Protein AF-A0A2T7A1X7-F1 (afdb_monomer)

Foldseek 3Di:
DQPWDKDKDWPDPDDDPPDDDPDTDMDMDTDHPAPVVSVVVVVVVVVVVVVVCVVVVHDDDDDDDDQHAADDPDDPDDDPDRDNQSVVNVVVDDGDDDDDDLPDDDDPPDVVVVVSCPDPSVVVRVVD

Organism: Tuber borchii (NCBI:txid42251)

Mean predicted aligned error: 10.29 Å

pLDDT: mean 79.11, std 11.84, range [40.41, 93.25]

Nearest PDB structures (foldseek):
  7yh4-assembly1_A  TM=8.407E-01  e=2.449E-03  Homo sapiens

InterPro domains:
  IPR052030 Peptidase M20/M20A family hydrolases [PTHR30575] (75-120)

Solvent-accessible surface area (backbone atoms only — not comparable to full-atom values): 8526 Å² total; per-residue (Å²): 130,88,67,66,50,74,49,70,47,76,79,35,81,56,93,52,9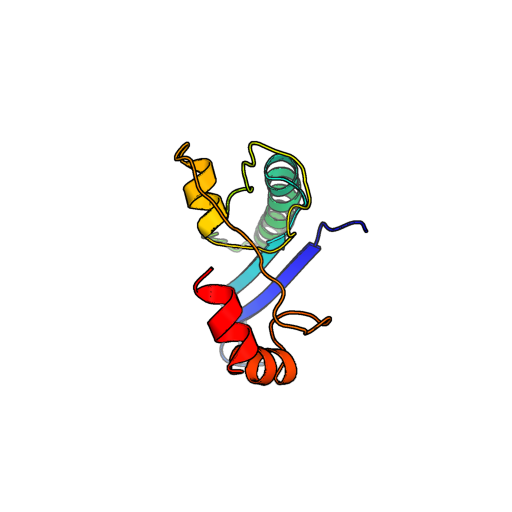7,90,52,88,70,93,57,73,41,67,53,72,52,76,46,50,91,41,65,78,53,37,55,57,54,48,52,52,55,52,49,52,53,54,49,50,23,64,74,71,73,50,86,86,85,84,87,88,86,87,79,53,54,75,62,71,98,66,86,79,81,77,79,93,68,95,50,74,67,16,43,52,25,58,74,74,41,96,67,87,85,85,84,82,83,51,89,69,89,74,67,82,95,39,72,67,44,54,57,43,60,70,31,73,66,22,51,60,56,70,76,106

Sequence (128 aa):
MHTNWASGVIIDGGAANNVCLDFSKGSSCIQTESEGRLEVVREKVLTCARRATTATKCECMVDRQLYADFRVNDTRNVFRGGADMRNISYVQVPSIHPTFDIGYEEGCHTDEFYEAAGTGYALLKSVG

Secondary structure (DSSP, 8-state):
----EEEEEEEE--S-TTS--S--EEEEEEE-SSHHHHHHHHHHHHHHHHHHHHHHT----------PPP--SS-S----S--THHHHHHTT----------S--S-SSSHHHHHHHTSHHHHHHHT-

Radius of gyration: 20.45 Å; Cα contacts (8 Å, |Δi|>4): 108; chains: 1; bounding box: 49×35×52 Å

Structure (mmCIF, N/CA/C/O backbone):
data_AF-A0A2T7A1X7-F1
#
_entry.id   AF-A0A2T7A1X7-F1
#
loop_
_atom_site.group_PDB
_atom_site.id
_atom_site.type_symbol
_atom_site.label_atom_id
_atom_site.label_alt_id
_atom_site.label_comp_id
_atom_site.label_asym_id
_atom_site.label_entity_id
_atom_site.label_seq_id
_atom_site.pdbx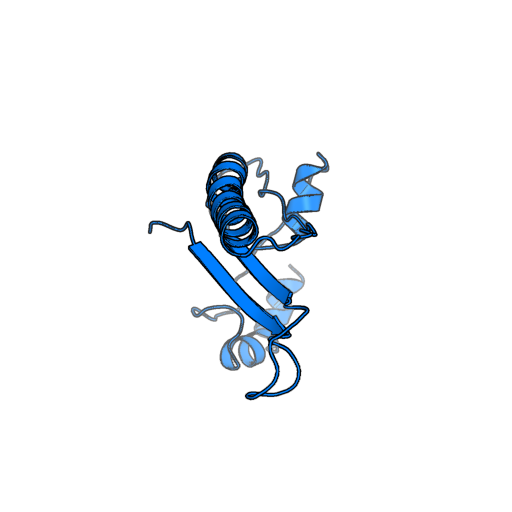_PDB_ins_code
_atom_site.Cartn_x
_atom_site.Cartn_y
_atom_site.Cartn_z
_atom_site.occupancy
_atom_site.B_iso_or_equiv
_atom_site.auth_seq_id
_atom_site.auth_comp_id
_atom_site.auth_asym_id
_atom_site.auth_atom_id
_atom_site.pdbx_PDB_model_num
ATOM 1 N N . MET A 1 1 ? 6.232 -7.010 17.857 1.00 40.41 1 MET A N 1
ATOM 2 C CA . MET A 1 1 ? 6.378 -7.545 16.484 1.00 40.41 1 MET A CA 1
ATOM 3 C C . MET A 1 1 ? 6.957 -6.451 15.603 1.00 40.41 1 MET A C 1
ATOM 5 O O . MET A 1 1 ? 6.555 -5.308 15.760 1.00 40.41 1 MET A O 1
ATOM 9 N N . HIS A 1 2 ? 7.935 -6.758 14.753 1.00 46.72 2 HIS A N 1
ATOM 10 C CA . HIS A 1 2 ? 8.539 -5.785 13.836 1.00 46.72 2 HIS A CA 1
ATOM 11 C C . HIS A 1 2 ? 7.575 -5.596 12.649 1.00 46.72 2 HIS A C 1
ATOM 13 O O . HIS A 1 2 ? 7.539 -6.434 11.760 1.00 46.72 2 HIS A O 1
ATOM 19 N N . THR A 1 3 ? 6.713 -4.573 12.674 1.00 59.91 3 THR A N 1
ATOM 20 C CA . THR A 1 3 ? 5.529 -4.475 11.785 1.00 59.91 3 THR A CA 1
ATOM 21 C C . THR A 1 3 ? 5.780 -3.781 10.444 1.00 59.91 3 THR A C 1
ATOM 23 O O . THR A 1 3 ? 4.829 -3.374 9.784 1.00 59.91 3 THR A O 1
ATOM 26 N N . ASN A 1 4 ? 7.038 -3.593 10.042 1.00 72.00 4 ASN A N 1
ATOM 27 C CA . ASN A 1 4 ? 7.353 -2.955 8.765 1.00 72.00 4 ASN A CA 1
ATOM 28 C C . ASN A 1 4 ? 7.439 -4.033 7.683 1.00 72.00 4 ASN A C 1
ATOM 30 O O . ASN A 1 4 ? 8.357 -4.855 7.715 1.00 72.00 4 ASN A O 1
ATOM 34 N N . TRP A 1 5 ? 6.513 -4.019 6.729 1.00 79.56 5 TRP A N 1
ATOM 35 C CA . TRP A 1 5 ? 6.520 -4.958 5.612 1.00 79.56 5 TRP A CA 1
ATOM 36 C C . TRP A 1 5 ? 6.124 -4.263 4.311 1.00 79.56 5 TRP A C 1
ATOM 38 O O . TRP A 1 5 ? 5.374 -3.286 4.296 1.00 79.56 5 TRP A O 1
ATOM 48 N N . ALA A 1 6 ? 6.689 -4.760 3.216 1.00 83.88 6 ALA A N 1
ATOM 49 C CA . ALA A 1 6 ? 6.355 -4.349 1.866 1.00 83.88 6 ALA A CA 1
ATOM 50 C C . ALA A 1 6 ? 5.990 -5.607 1.082 1.00 83.88 6 ALA A C 1
ATOM 52 O O . ALA A 1 6 ? 6.727 -6.593 1.116 1.00 83.88 6 ALA A O 1
ATOM 53 N N . SER A 1 7 ? 4.860 -5.565 0.394 1.00 86.31 7 SER A N 1
ATOM 54 C CA . SER A 1 7 ? 4.408 -6.629 -0.495 1.00 86.31 7 SER A CA 1
ATOM 55 C C . SER A 1 7 ? 3.989 -6.028 -1.818 1.00 86.31 7 SER A C 1
ATOM 57 O O . SER A 1 7 ? 3.562 -4.877 -1.876 1.00 86.31 7 SER A O 1
ATOM 59 N N . GLY A 1 8 ? 4.136 -6.786 -2.892 1.00 84.62 8 GLY A N 1
ATOM 60 C CA . GLY A 1 8 ? 3.752 -6.327 -4.209 1.00 84.62 8 GLY A CA 1
ATOM 61 C C . GLY A 1 8 ? 3.484 -7.473 -5.157 1.00 84.62 8 GLY A C 1
ATOM 62 O O . GLY A 1 8 ? 3.863 -8.616 -4.909 1.00 84.62 8 GLY A O 1
ATOM 63 N N . VAL A 1 9 ? 2.816 -7.137 -6.250 1.00 90.69 9 VAL A N 1
ATOM 64 C CA . VAL A 1 9 ? 2.417 -8.061 -7.304 1.00 90.69 9 VAL A CA 1
ATOM 65 C C . VAL A 1 9 ? 2.711 -7.434 -8.660 1.00 90.69 9 VAL A C 1
ATOM 67 O O . VAL A 1 9 ? 2.555 -6.224 -8.842 1.00 90.69 9 VAL A O 1
ATOM 70 N N . ILE A 1 10 ? 3.140 -8.260 -9.612 1.00 90.25 10 ILE A N 1
ATOM 71 C CA . ILE A 1 10 ? 3.230 -7.878 -11.021 1.00 90.25 10 ILE A CA 1
ATOM 72 C C . ILE A 1 10 ? 1.827 -8.035 -11.605 1.00 90.25 10 ILE A C 1
ATOM 74 O O . ILE A 1 10 ? 1.274 -9.130 -11.609 1.00 90.25 10 ILE A O 1
ATOM 78 N N . ILE A 1 11 ? 1.245 -6.925 -12.041 1.00 88.94 11 ILE A N 1
ATOM 79 C CA . ILE A 1 11 ? -0.102 -6.865 -12.622 1.00 88.94 11 ILE A CA 1
ATOM 80 C C . ILE A 1 11 ? -0.029 -7.080 -14.132 1.00 88.94 11 ILE A C 1
ATOM 82 O O . ILE A 1 11 ? -0.926 -7.675 -14.717 1.00 88.94 11 ILE A O 1
ATOM 86 N N . ASP A 1 12 ? 1.050 -6.605 -14.749 1.00 88.62 12 ASP A N 1
ATOM 87 C CA . ASP A 1 12 ? 1.320 -6.785 -16.166 1.00 88.62 12 ASP A CA 1
ATOM 88 C C . ASP A 1 12 ? 2.795 -7.146 -16.342 1.00 88.62 12 ASP A C 1
ATOM 90 O O . ASP A 1 12 ? 3.686 -6.361 -16.013 1.00 88.62 12 ASP A O 1
ATOM 94 N N . GLY A 1 13 ? 3.039 -8.371 -16.794 1.00 87.50 13 GLY A N 1
ATOM 95 C CA . GLY A 1 13 ? 4.358 -8.880 -17.162 1.00 87.50 13 GLY A CA 1
ATOM 96 C C . GLY A 1 13 ? 4.460 -9.153 -18.660 1.00 87.50 13 GLY A C 1
ATOM 97 O O . GLY A 1 13 ? 5.274 -9.987 -19.035 1.00 87.50 13 GLY A O 1
ATOM 98 N N . GLY A 1 14 ? 3.594 -8.504 -19.451 1.00 86.19 14 GLY A N 1
ATOM 99 C CA . GLY A 1 14 ? 3.353 -8.564 -20.894 1.00 86.19 14 GLY A CA 1
ATOM 100 C C . GLY A 1 14 ? 2.910 -9.896 -21.495 1.00 86.19 14 GLY A C 1
ATOM 101 O O . GLY A 1 14 ? 2.525 -10.840 -20.809 1.00 86.19 14 GLY A O 1
ATOM 102 N N . ALA A 1 15 ? 2.828 -9.899 -22.829 1.00 84.31 15 ALA A N 1
ATOM 103 C CA . ALA A 1 15 ? 1.811 -10.676 -23.540 1.00 84.31 15 ALA A CA 1
ATOM 104 C C . ALA A 1 15 ? 2.238 -12.077 -24.006 1.00 84.31 15 ALA A C 1
ATOM 106 O O . ALA A 1 15 ? 1.378 -12.920 -24.258 1.00 84.31 15 ALA A O 1
ATOM 107 N N . ALA A 1 16 ? 3.538 -12.338 -24.164 1.00 88.12 16 ALA A N 1
ATOM 108 C CA . ALA A 1 16 ? 4.026 -13.60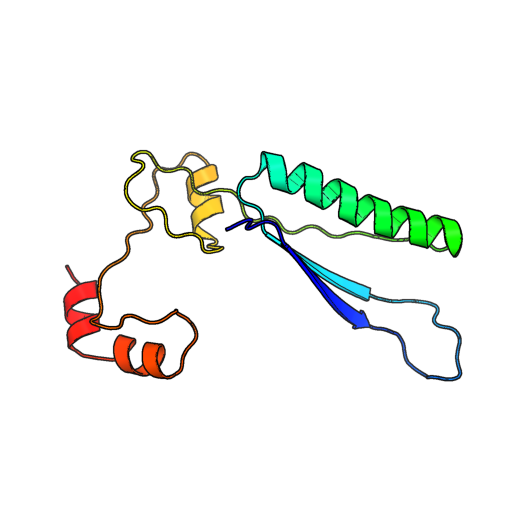0 -24.712 1.00 88.12 16 ALA A CA 1
ATOM 109 C C . ALA A 1 16 ? 5.380 -13.997 -24.115 1.00 88.12 16 ALA A C 1
ATOM 111 O O . ALA A 1 16 ? 6.248 -13.159 -23.894 1.00 88.12 16 ALA A O 1
ATOM 112 N N . ASN A 1 17 ? 5.579 -15.298 -23.901 1.00 82.94 17 ASN A N 1
ATOM 113 C CA . ASN A 1 17 ? 6.793 -15.850 -23.287 1.00 82.94 17 ASN A CA 1
ATOM 114 C C . ASN A 1 17 ? 8.045 -15.773 -24.181 1.00 82.94 17 ASN A C 1
ATOM 116 O O . ASN A 1 17 ? 9.161 -15.909 -23.689 1.00 82.94 17 ASN A O 1
ATOM 120 N N . ASN A 1 18 ? 7.859 -15.593 -25.488 1.00 88.44 18 ASN A N 1
ATOM 121 C CA . ASN A 1 18 ? 8.907 -15.576 -26.505 1.00 88.44 18 ASN A CA 1
ATOM 122 C C . ASN A 1 18 ? 9.156 -14.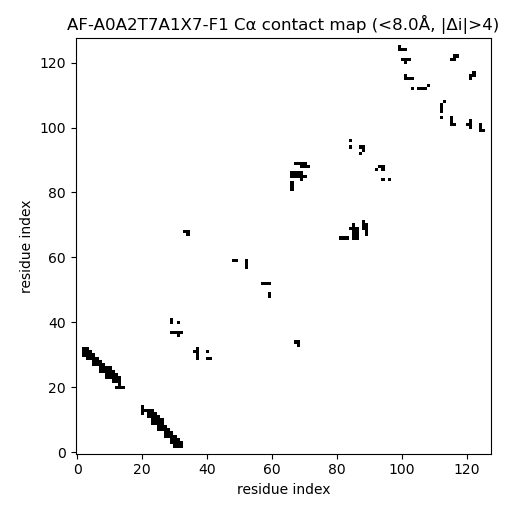179 -27.092 1.00 88.44 18 ASN A C 1
ATOM 124 O O . ASN A 1 18 ? 9.948 -14.044 -28.024 1.00 88.44 18 ASN A O 1
ATOM 128 N N . VAL A 1 19 ? 8.485 -13.152 -26.572 1.00 85.00 19 VAL A N 1
ATOM 129 C CA . VAL A 1 19 ? 8.652 -11.760 -26.991 1.00 85.00 19 VAL A CA 1
ATOM 130 C C . VAL A 1 19 ? 9.263 -10.989 -25.830 1.00 85.00 19 VAL A C 1
ATOM 132 O O . VAL A 1 19 ? 8.796 -11.088 -24.698 1.00 85.00 19 VAL A O 1
ATOM 135 N N . CYS A 1 20 ? 10.330 -10.233 -26.100 1.00 81.31 20 CYS A N 1
ATOM 136 C CA . CYS A 1 20 ? 10.885 -9.333 -25.095 1.00 81.31 20 CYS A CA 1
ATOM 137 C C . CYS A 1 20 ? 9.849 -8.254 -24.767 1.00 81.31 20 CYS A C 1
ATOM 139 O O . CYS A 1 20 ? 9.310 -7.612 -25.666 1.00 81.31 20 CYS A O 1
ATOM 141 N N . LEU A 1 21 ? 9.582 -8.087 -23.481 1.00 81.88 21 LEU A N 1
ATOM 142 C CA . LEU A 1 21 ? 8.568 -7.188 -22.957 1.00 81.88 21 LEU A CA 1
ATOM 143 C C . LEU A 1 21 ? 9.015 -5.735 -23.129 1.00 81.88 21 LEU A C 1
ATOM 145 O O . LEU A 1 21 ? 10.136 -5.386 -22.757 1.00 81.88 21 LEU A O 1
ATOM 149 N N . ASP A 1 22 ? 8.137 -4.888 -23.657 1.00 86.31 22 ASP A N 1
ATOM 150 C CA . ASP A 1 22 ? 8.335 -3.439 -23.764 1.00 86.31 22 ASP A CA 1
ATOM 151 C C . ASP A 1 22 ? 7.778 -2.678 -22.547 1.00 86.31 22 ASP A C 1
ATOM 153 O O . ASP A 1 22 ? 8.228 -1.572 -22.245 1.00 86.31 22 ASP A O 1
ATOM 157 N N . PHE A 1 23 ? 6.848 -3.290 -21.810 1.00 87.25 23 PHE A N 1
ATOM 158 C CA . PHE A 1 23 ? 6.202 -2.717 -20.636 1.00 87.25 23 PHE A CA 1
ATOM 159 C C . PHE A 1 23 ? 5.979 -3.761 -19.533 1.00 87.25 23 PHE A C 1
ATOM 161 O O . PHE A 1 23 ? 5.687 -4.927 -19.794 1.00 87.25 23 PHE A O 1
ATOM 168 N N . SER A 1 24 ? 6.099 -3.327 -18.276 1.00 87.12 24 SER A N 1
ATOM 169 C CA . SER A 1 24 ? 5.644 -4.099 -17.119 1.00 87.12 24 SER A CA 1
ATOM 170 C C . SER A 1 24 ? 5.079 -3.171 -16.049 1.00 87.12 24 SER A C 1
ATOM 172 O O . SER A 1 24 ? 5.548 -2.043 -15.869 1.00 87.12 24 SER A O 1
ATOM 174 N N . LYS A 1 25 ? 4.070 -3.648 -15.322 1.00 89.38 25 LYS A N 1
ATOM 175 C CA . LYS A 1 25 ? 3.398 -2.912 -14.252 1.00 89.38 25 LYS A CA 1
ATOM 176 C C . LYS A 1 25 ? 3.302 -3.775 -13.010 1.00 89.38 25 LYS A C 1
ATOM 178 O O . LYS A 1 25 ? 2.897 -4.933 -13.072 1.00 89.38 25 LYS A O 1
ATOM 183 N N . GLY A 1 26 ? 3.588 -3.176 -11.864 1.00 86.44 26 GLY A N 1
ATOM 184 C CA . GLY A 1 26 ? 3.329 -3.775 -10.564 1.00 86.44 26 GLY A CA 1
ATOM 185 C C . GLY A 1 26 ? 2.587 -2.817 -9.645 1.00 86.44 26 GLY A C 1
ATOM 186 O O . GLY A 1 26 ? 2.550 -1.610 -9.880 1.00 86.44 26 GLY A O 1
ATOM 187 N N . SER A 1 27 ? 2.005 -3.371 -8.591 1.00 85.50 27 SER A N 1
ATOM 188 C CA . SER A 1 27 ? 1.503 -2.611 -7.449 1.00 85.50 27 SER A CA 1
ATOM 189 C C . SER A 1 27 ? 2.195 -3.105 -6.193 1.00 85.50 27 SER A C 1
ATOM 191 O O . SER A 1 27 ? 2.465 -4.299 -6.062 1.00 85.50 27 SER A O 1
ATOM 193 N N . SER A 1 28 ? 2.499 -2.188 -5.281 1.00 83.25 28 SER A N 1
ATOM 194 C CA . SER A 1 28 ? 3.068 -2.529 -3.982 1.00 83.25 28 SER A CA 1
ATOM 195 C C . SER A 1 28 ? 2.362 -1.780 -2.866 1.00 83.25 28 SER A C 1
ATOM 197 O O . SER A 1 28 ? 2.021 -0.606 -2.999 1.00 83.25 28 SER A O 1
ATOM 199 N N . CYS A 1 29 ? 2.168 -2.476 -1.756 1.00 82.94 29 CYS A N 1
ATOM 200 C CA . CYS A 1 29 ? 1.650 -1.945 -0.513 1.00 82.94 29 CYS A CA 1
ATOM 201 C C . CYS A 1 29 ? 2.781 -1.954 0.514 1.00 82.94 29 CYS A C 1
ATOM 203 O O . CYS A 1 29 ? 3.463 -2.965 0.702 1.00 82.94 29 CYS A O 1
ATOM 205 N N . ILE A 1 30 ? 2.978 -0.818 1.176 1.00 83.38 30 ILE A N 1
ATOM 206 C CA . ILE A 1 30 ? 3.954 -0.664 2.252 1.00 83.38 30 ILE A CA 1
ATOM 207 C C . ILE A 1 30 ? 3.174 -0.317 3.508 1.00 83.38 30 ILE A C 1
ATOM 209 O O . ILE A 1 30 ? 2.409 0.645 3.515 1.00 83.38 30 ILE A O 1
ATOM 213 N N . GLN A 1 31 ? 3.394 -1.083 4.569 1.00 82.25 31 GLN A N 1
ATOM 214 C CA . GLN A 1 31 ? 2.837 -0.791 5.878 1.00 82.25 31 GLN A CA 1
ATOM 215 C C . GLN A 1 31 ? 3.974 -0.603 6.872 1.00 82.25 31 GLN A C 1
ATOM 217 O O . GLN A 1 31 ? 4.888 -1.428 6.972 1.00 82.25 31 GLN A O 1
ATOM 222 N N . THR A 1 32 ? 3.906 0.496 7.612 1.00 79.31 32 THR A N 1
ATOM 223 C CA . THR A 1 32 ? 4.857 0.828 8.667 1.00 79.31 32 THR A CA 1
ATOM 224 C C . THR A 1 32 ? 4.136 1.214 9.946 1.00 79.31 32 THR A C 1
ATOM 226 O O . THR A 1 32 ? 2.926 1.416 9.981 1.00 79.31 32 THR A O 1
ATOM 229 N N . GLU A 1 33 ? 4.896 1.282 11.033 1.00 76.69 33 GLU A N 1
ATOM 230 C CA . GLU A 1 33 ? 4.384 1.702 12.339 1.00 76.69 33 GLU A CA 1
ATOM 231 C C . GLU A 1 33 ? 4.111 3.208 12.459 1.00 76.69 33 GLU A C 1
ATOM 233 O O . GLU A 1 33 ? 3.385 3.605 13.368 1.00 76.69 33 GLU A O 1
ATOM 238 N N . SER A 1 34 ? 4.711 4.020 11.584 1.00 75.56 34 SER A N 1
ATOM 239 C CA . SER A 1 34 ? 4.531 5.472 11.526 1.00 75.56 34 SER A CA 1
ATOM 240 C C . SER A 1 34 ? 4.822 6.039 10.135 1.00 75.56 34 SER A C 1
ATOM 242 O O . SER A 1 34 ? 5.560 5.430 9.349 1.00 75.56 34 SER A O 1
ATOM 244 N N . GLU A 1 35 ? 4.316 7.241 9.865 1.00 73.62 35 GLU A N 1
ATOM 245 C CA . GLU A 1 35 ? 4.532 8.018 8.639 1.00 73.62 35 GLU A CA 1
ATOM 246 C C . GLU A 1 35 ? 6.021 8.340 8.423 1.00 73.62 35 GLU A C 1
ATOM 248 O O . GLU A 1 35 ? 6.557 8.163 7.330 1.00 73.62 35 GLU A O 1
ATOM 253 N N . GLY A 1 36 ? 6.745 8.711 9.485 1.00 78.69 36 GLY A N 1
ATOM 254 C CA . GLY A 1 36 ? 8.191 8.953 9.395 1.00 78.69 36 GLY A CA 1
ATOM 255 C C . GLY A 1 36 ? 8.972 7.703 8.971 1.00 78.69 36 GLY A C 1
ATOM 256 O O . GLY A 1 36 ? 9.939 7.784 8.212 1.00 78.69 36 GLY A O 1
ATOM 257 N N . ARG A 1 37 ? 8.533 6.517 9.414 1.00 82.12 37 ARG A N 1
ATOM 258 C CA . ARG A 1 37 ? 9.115 5.240 8.984 1.00 82.12 37 ARG A CA 1
ATOM 259 C C . ARG A 1 37 ? 8.678 4.860 7.569 1.00 82.12 37 ARG A C 1
ATOM 261 O O . ARG A 1 37 ? 9.485 4.264 6.852 1.00 82.12 37 ARG A O 1
ATOM 268 N N . LEU A 1 38 ? 7.453 5.218 7.173 1.00 83.38 38 LEU A N 1
ATOM 269 C CA . LEU A 1 38 ? 6.916 4.984 5.831 1.00 83.38 38 LEU A CA 1
ATOM 270 C C . LEU A 1 38 ? 7.823 5.610 4.781 1.00 83.38 38 LEU A C 1
ATOM 272 O O . LEU A 1 38 ? 8.207 4.926 3.838 1.00 83.38 38 LEU A O 1
ATOM 276 N N . GLU A 1 39 ? 8.238 6.860 4.985 1.00 83.12 39 GLU A N 1
ATOM 277 C CA . GLU A 1 39 ? 9.074 7.574 4.017 1.00 83.12 39 GLU A CA 1
ATOM 278 C C . GLU A 1 39 ? 10.447 6.903 3.840 1.00 83.12 39 GLU A C 1
ATOM 280 O O . GLU A 1 39 ? 10.925 6.729 2.721 1.00 83.12 39 GLU A O 1
ATOM 285 N N . VAL A 1 40 ? 11.044 6.400 4.927 1.00 87.75 40 VAL A N 1
ATOM 286 C CA . VAL A 1 40 ? 12.318 5.662 4.870 1.00 87.75 40 VAL A CA 1
ATOM 287 C C . VAL A 1 40 ? 12.179 4.339 4.114 1.00 87.75 40 VAL A C 1
ATOM 289 O O . VAL A 1 40 ? 13.046 3.985 3.313 1.00 87.75 40 VAL A O 1
ATOM 292 N N . VAL A 1 41 ? 11.123 3.565 4.384 1.00 87.69 41 VAL A N 1
ATOM 293 C CA . VAL A 1 41 ? 10.898 2.275 3.708 1.00 87.69 41 VAL A CA 1
ATOM 294 C C . VAL A 1 41 ? 10.534 2.501 2.241 1.00 87.69 41 VAL A C 1
ATOM 296 O O . VAL A 1 41 ? 11.056 1.810 1.367 1.00 87.69 41 VAL A O 1
ATOM 299 N N . ARG A 1 42 ? 9.718 3.518 1.961 1.00 85.50 42 ARG A N 1
ATOM 300 C CA . ARG A 1 42 ? 9.363 3.964 0.614 1.00 85.50 42 ARG A CA 1
ATOM 301 C C . ARG A 1 42 ? 10.600 4.305 -0.200 1.00 85.50 42 ARG A C 1
ATOM 303 O O . ARG A 1 42 ? 10.765 3.763 -1.289 1.00 85.50 42 ARG A O 1
ATOM 310 N N . GLU A 1 43 ? 11.487 5.150 0.316 1.00 87.88 43 GLU A N 1
ATOM 311 C CA . GLU A 1 43 ? 12.695 5.536 -0.418 1.00 87.88 43 GLU A CA 1
ATOM 312 C C . GLU A 1 43 ? 13.589 4.327 -0.726 1.00 87.88 43 GLU A C 1
ATOM 314 O O . GLU A 1 43 ? 14.178 4.255 -1.806 1.00 87.88 43 GLU A O 1
ATOM 319 N N . LYS A 1 44 ? 13.622 3.306 0.142 1.00 89.81 44 LYS A N 1
ATOM 320 C CA . LYS A 1 44 ? 14.308 2.037 -0.163 1.00 89.81 44 LYS A CA 1
ATOM 321 C C . LYS A 1 44 ? 13.655 1.286 -1.326 1.00 89.81 44 LYS A C 1
ATOM 323 O O . LYS A 1 44 ? 14.365 0.859 -2.233 1.00 89.81 44 LYS A O 1
ATOM 328 N N . VAL A 1 45 ? 12.326 1.154 -1.329 1.00 87.44 45 VAL A N 1
ATOM 329 C CA . VAL A 1 45 ? 11.581 0.490 -2.417 1.00 87.44 45 VAL A CA 1
ATOM 330 C C . VAL A 1 45 ? 11.777 1.232 -3.743 1.00 87.44 45 VAL A C 1
ATOM 332 O O . VAL A 1 45 ? 12.092 0.615 -4.761 1.00 87.44 45 VAL A O 1
ATOM 335 N N . LEU A 1 46 ? 11.694 2.563 -3.732 1.00 86.75 46 LEU A N 1
ATOM 336 C CA . LEU A 1 46 ? 11.917 3.390 -4.921 1.00 86.75 46 LEU A CA 1
ATOM 337 C C . LEU A 1 46 ? 13.360 3.339 -5.406 1.00 86.75 46 LEU A C 1
ATOM 339 O O . LEU A 1 46 ? 13.604 3.328 -6.610 1.00 86.75 46 LEU A O 1
ATOM 343 N N . THR A 1 47 ? 14.320 3.266 -4.489 1.00 88.81 47 THR A N 1
ATOM 344 C CA . THR A 1 47 ? 15.727 3.073 -4.841 1.00 88.81 47 THR A CA 1
ATOM 345 C C . THR A 1 47 ? 15.926 1.750 -5.576 1.00 88.81 47 THR A C 1
ATOM 347 O O . THR A 1 47 ? 16.644 1.721 -6.572 1.00 88.81 47 THR A O 1
ATOM 350 N N . CYS A 1 48 ? 15.261 0.668 -5.159 1.00 88.06 48 CYS A N 1
ATOM 351 C CA . CYS A 1 48 ? 15.295 -0.596 -5.898 1.00 88.06 48 CYS A CA 1
ATOM 352 C C . CYS A 1 48 ? 14.727 -0.443 -7.318 1.00 88.06 48 CYS A C 1
ATOM 354 O O . CYS A 1 48 ? 15.387 -0.855 -8.272 1.00 88.06 48 CYS A O 1
ATOM 356 N N . ALA A 1 49 ? 13.574 0.215 -7.475 1.00 86.25 49 ALA A N 1
ATOM 357 C CA . ALA A 1 49 ? 12.976 0.465 -8.790 1.00 86.25 49 ALA A CA 1
ATOM 358 C C . ALA A 1 49 ? 13.900 1.299 -9.702 1.00 86.25 49 ALA A C 1
ATOM 360 O O . ALA A 1 49 ? 14.166 0.916 -10.837 1.00 86.25 49 ALA A O 1
ATOM 361 N N . ARG A 1 50 ? 14.481 2.389 -9.183 1.00 86.44 50 ARG A N 1
ATOM 362 C CA . ARG A 1 50 ? 15.421 3.256 -9.923 1.00 86.44 50 ARG A CA 1
ATOM 363 C C . ARG A 1 50 ? 16.723 2.549 -10.301 1.00 86.44 50 ARG A C 1
ATOM 365 O O . ARG A 1 50 ? 17.334 2.835 -11.330 1.00 86.44 50 ARG A O 1
ATOM 372 N N . ARG A 1 51 ? 17.199 1.634 -9.455 1.00 90.00 51 ARG A N 1
ATOM 373 C CA . ARG A 1 51 ? 18.382 0.824 -9.776 1.00 90.00 51 ARG A CA 1
ATOM 374 C C . ARG A 1 51 ? 18.073 -0.180 -10.879 1.00 90.00 51 ARG A C 1
ATOM 376 O O . ARG A 1 51 ? 18.904 -0.345 -11.767 1.00 90.00 51 ARG A O 1
ATOM 383 N N . ALA A 1 52 ? 16.885 -0.787 -10.859 1.00 86.31 52 ALA A N 1
ATOM 384 C CA . ALA A 1 52 ? 16.435 -1.677 -11.923 1.00 86.31 52 ALA A CA 1
ATOM 385 C C . ALA A 1 52 ? 16.352 -0.939 -13.268 1.00 86.31 52 ALA A C 1
ATOM 387 O O . ALA A 1 52 ? 16.950 -1.400 -14.235 1.00 86.31 52 ALA A O 1
ATOM 388 N N . THR A 1 53 ? 15.740 0.250 -13.313 1.00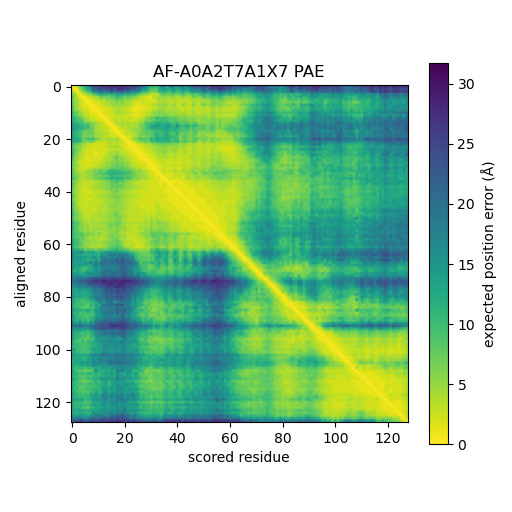 88.00 53 THR A N 1
ATOM 389 C CA . THR A 1 53 ? 15.664 1.050 -14.550 1.00 88.00 53 THR A CA 1
ATOM 390 C C . THR A 1 53 ? 17.030 1.428 -15.097 1.00 88.00 53 THR A C 1
ATOM 392 O O . THR A 1 53 ? 17.265 1.338 -16.297 1.00 88.00 53 THR A O 1
ATOM 395 N N . THR A 1 54 ? 17.956 1.814 -14.218 1.00 90.38 54 THR A N 1
ATOM 396 C CA . THR A 1 54 ? 19.326 2.158 -14.619 1.00 90.38 54 THR A CA 1
ATOM 397 C C . THR A 1 54 ? 20.045 0.945 -15.212 1.00 90.38 54 THR A C 1
ATOM 399 O O . THR A 1 54 ? 20.738 1.071 -16.220 1.00 90.38 54 THR A O 1
ATOM 402 N N . ALA A 1 55 ? 19.868 -0.237 -14.614 1.00 91.75 55 ALA A N 1
ATOM 403 C CA . ALA A 1 55 ? 20.494 -1.471 -15.083 1.00 91.75 55 ALA A CA 1
ATOM 404 C C . ALA A 1 55 ? 19.928 -1.945 -16.431 1.00 91.75 55 ALA A C 1
ATOM 406 O O . ALA A 1 55 ? 20.688 -2.405 -17.282 1.00 91.75 55 ALA A O 1
ATOM 407 N N . THR A 1 56 ? 18.617 -1.811 -16.64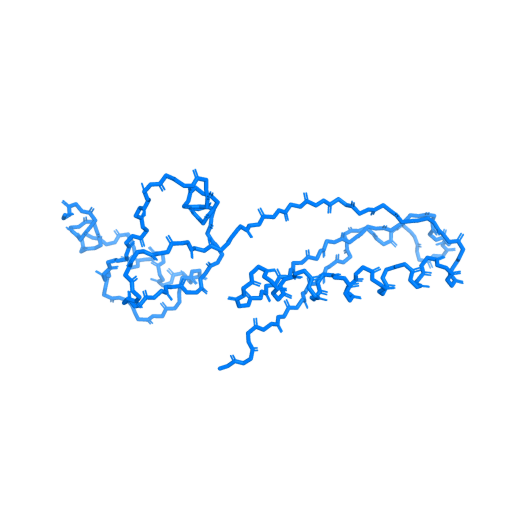5 1.00 89.69 56 THR A N 1
ATOM 408 C CA . THR A 1 56 ? 17.946 -2.248 -17.881 1.00 89.69 56 THR A CA 1
ATOM 409 C C . THR A 1 56 ? 17.896 -1.170 -18.961 1.00 89.69 56 THR A C 1
ATOM 411 O O . THR A 1 56 ? 17.520 -1.467 -20.090 1.00 89.69 56 THR A O 1
ATOM 414 N N . LYS A 1 57 ? 18.295 0.067 -18.633 1.00 90.06 57 LYS A N 1
ATOM 415 C CA . LYS A 1 57 ? 18.141 1.265 -19.476 1.00 90.06 57 LYS A CA 1
ATOM 416 C C . LYS A 1 57 ? 16.678 1.545 -19.851 1.00 90.06 57 LYS A C 1
ATOM 418 O O . LYS A 1 57 ? 16.405 2.040 -20.940 1.00 90.06 57 LYS A O 1
ATOM 423 N N . CYS A 1 58 ? 15.755 1.228 -18.945 1.00 88.00 58 CYS A N 1
ATOM 424 C CA . CYS A 1 58 ? 14.328 1.511 -19.101 1.00 88.00 58 CYS A CA 1
ATOM 425 C C . CYS A 1 58 ? 13.933 2.798 -18.367 1.00 88.00 58 CYS A C 1
ATOM 427 O O . CYS A 1 58 ? 14.686 3.327 -17.549 1.00 88.00 58 CYS A O 1
ATOM 429 N N . GLU A 1 59 ? 12.704 3.252 -18.594 1.00 86.75 59 GLU A N 1
ATOM 430 C CA . GLU A 1 59 ? 12.058 4.302 -17.806 1.00 86.75 59 GLU A CA 1
ATOM 431 C C . GLU A 1 59 ? 11.082 3.684 -16.790 1.00 86.75 59 GLU A C 1
ATOM 433 O O . GLU A 1 59 ? 10.519 2.616 -17.024 1.00 86.75 59 GLU A O 1
ATOM 438 N N . CYS A 1 60 ? 10.880 4.338 -15.642 1.00 82.75 60 CYS A N 1
ATOM 439 C CA . CYS A 1 60 ? 9.870 3.937 -14.657 1.00 82.75 60 CYS A CA 1
ATOM 440 C C . CYS A 1 60 ? 9.068 5.150 -14.215 1.00 82.75 60 CYS A C 1
ATOM 442 O O . CYS A 1 60 ? 9.627 6.174 -13.821 1.00 82.75 60 CYS A O 1
ATOM 444 N N . MET A 1 61 ? 7.751 4.986 -14.235 1.00 83.38 61 MET A N 1
ATOM 445 C CA . MET A 1 61 ? 6.805 5.909 -13.632 1.00 83.38 61 MET A CA 1
ATOM 446 C C . MET A 1 61 ? 6.260 5.290 -12.350 1.00 83.38 61 MET A C 1
ATOM 448 O O . MET A 1 61 ? 5.997 4.090 -12.289 1.00 83.38 61 MET A O 1
ATOM 452 N N . VAL A 1 62 ? 6.095 6.119 -11.323 1.00 81.69 62 VAL A N 1
ATOM 453 C CA . VAL A 1 62 ? 5.561 5.701 -10.026 1.00 81.69 62 VAL A CA 1
ATOM 454 C C . VAL A 1 62 ? 4.374 6.585 -9.695 1.00 81.69 62 VAL A C 1
ATOM 456 O O . VAL A 1 62 ? 4.534 7.797 -9.562 1.00 81.69 62 VAL A O 1
ATOM 459 N N . ASP A 1 63 ? 3.211 5.963 -9.533 1.00 75.94 63 ASP A N 1
ATOM 460 C CA . ASP A 1 63 ? 1.997 6.617 -9.051 1.00 75.94 63 ASP A CA 1
ATOM 461 C C . ASP A 1 63 ? 1.806 6.367 -7.542 1.00 75.94 63 ASP A C 1
ATOM 463 O O . ASP A 1 63 ? 2.281 5.356 -7.013 1.00 75.94 63 ASP A O 1
ATOM 467 N N . ARG A 1 64 ? 1.177 7.307 -6.822 1.00 69.75 64 ARG A N 1
ATOM 468 C CA . ARG A 1 64 ? 1.126 7.319 -5.347 1.00 69.75 64 ARG A CA 1
ATOM 469 C C . ARG A 1 64 ? -0.304 7.445 -4.825 1.00 69.75 64 ARG A C 1
ATOM 471 O O . ARG A 1 64 ? -0.980 8.432 -5.087 1.00 69.75 64 ARG A O 1
ATOM 478 N N . GLN A 1 65 ? -0.657 6.556 -3.898 1.00 60.88 65 GLN A N 1
ATOM 479 C CA . GLN A 1 65 ? -1.800 6.720 -3.000 1.00 60.88 65 GLN A CA 1
ATOM 480 C C . GLN A 1 65 ? -1.356 6.482 -1.547 1.00 60.88 65 GLN A C 1
ATOM 482 O O . GLN A 1 65 ? -0.628 5.529 -1.274 1.00 60.88 65 GLN A O 1
ATOM 487 N N . LEU A 1 66 ? -1.717 7.387 -0.627 1.00 62.09 66 LEU A N 1
ATOM 488 C CA . LEU A 1 66 ? -1.271 7.366 0.774 1.00 62.09 66 LEU A CA 1
ATOM 489 C C . LEU A 1 66 ? -2.441 7.233 1.748 1.00 62.09 66 LEU A C 1
ATOM 491 O O . LEU A 1 66 ? -3.447 7.932 1.620 1.00 62.09 66 LEU A O 1
ATOM 495 N N . TYR A 1 67 ? -2.218 6.424 2.783 1.00 56.72 67 TYR A N 1
ATOM 496 C CA . TYR A 1 67 ? -2.992 6.438 4.019 1.00 56.72 67 TYR A CA 1
ATOM 497 C C . TYR A 1 67 ? -2.149 7.076 5.131 1.00 56.72 67 TYR A C 1
ATOM 499 O O . TYR A 1 67 ? -0.980 6.725 5.293 1.00 56.72 67 TYR A O 1
ATOM 507 N N . ALA A 1 68 ? -2.724 8.033 5.858 1.00 58.31 68 ALA A N 1
ATOM 508 C CA . ALA A 1 68 ? -2.080 8.745 6.958 1.00 58.31 68 ALA A CA 1
ATOM 509 C C . ALA A 1 68 ? -2.053 7.903 8.247 1.00 58.31 68 ALA A C 1
ATOM 511 O O . ALA A 1 68 ? -2.698 6.859 8.332 1.00 58.31 68 ALA A O 1
ATOM 512 N N . ASP A 1 69 ? -1.341 8.365 9.277 1.00 59.34 69 ASP A N 1
ATOM 513 C CA . ASP A 1 69 ? -1.405 7.779 10.622 1.00 59.34 69 ASP A CA 1
ATOM 514 C C . ASP A 1 69 ? -2.676 8.205 11.379 1.00 59.34 69 ASP A C 1
ATOM 516 O O . ASP A 1 69 ? -3.172 9.317 11.197 1.00 59.34 69 ASP A O 1
ATOM 520 N N . PHE A 1 70 ? -3.175 7.349 12.287 1.00 59.62 70 PHE A N 1
ATOM 521 C CA . PHE A 1 70 ? -4.197 7.769 13.255 1.00 59.62 70 PHE A CA 1
ATOM 522 C C . PHE A 1 70 ? -3.606 8.813 14.203 1.00 59.62 70 PHE A C 1
ATOM 524 O O . PHE A 1 70 ? -2.629 8.536 14.903 1.00 59.62 70 PHE A O 1
ATOM 531 N N . ARG A 1 71 ? -4.249 9.980 14.296 1.00 66.19 71 ARG A N 1
ATOM 532 C CA . ARG A 1 71 ? -3.995 10.945 15.371 1.00 66.19 71 ARG A CA 1
ATOM 533 C C . ARG A 1 71 ? -5.042 10.758 16.466 1.00 66.19 71 ARG A C 1
ATOM 535 O O . ARG A 1 71 ? -6.191 11.151 16.297 1.00 66.19 71 ARG A O 1
ATOM 542 N N . VAL A 1 72 ? -4.646 10.136 17.575 1.00 65.69 72 VAL A N 1
ATOM 543 C CA . VAL A 1 72 ? -5.512 9.910 18.745 1.00 65.69 72 VAL A CA 1
ATOM 544 C C . VAL A 1 72 ? -5.169 10.886 19.870 1.00 65.69 72 VAL A C 1
ATOM 546 O O . VAL A 1 72 ? -3.999 11.190 20.092 1.00 65.69 72 VAL A O 1
ATOM 549 N N . ASN A 1 73 ? -6.189 11.380 20.575 1.00 65.88 73 ASN A N 1
ATOM 550 C CA . ASN A 1 73 ? -6.020 12.310 21.700 1.00 65.88 73 ASN A CA 1
ATOM 551 C C . ASN A 1 73 ? -5.773 11.585 23.045 1.00 65.88 73 ASN A C 1
ATOM 553 O O . ASN A 1 73 ? -5.261 12.187 23.981 1.00 65.88 73 ASN A O 1
ATOM 557 N N . ASP A 1 74 ? -6.117 10.292 23.133 1.00 59.88 74 ASP A N 1
ATOM 558 C CA . ASP A 1 74 ? -5.848 9.390 24.265 1.00 59.88 74 ASP A CA 1
ATOM 559 C C . ASP A 1 74 ? -5.242 8.076 23.722 1.00 59.88 74 ASP A C 1
ATOM 561 O O . ASP A 1 74 ? -5.622 7.607 22.649 1.00 59.88 74 ASP A O 1
ATOM 565 N N . THR A 1 75 ? -4.265 7.497 24.422 1.00 54.47 75 THR A N 1
ATOM 566 C CA . THR A 1 75 ? -3.418 6.380 23.951 1.00 54.47 75 THR A CA 1
ATOM 567 C C . THR A 1 75 ? -3.994 4.991 24.229 1.00 54.47 75 THR A C 1
ATOM 569 O O . THR A 1 75 ? -3.346 3.980 23.944 1.00 54.47 75 THR A O 1
ATOM 572 N N . ARG A 1 76 ? -5.203 4.900 24.788 1.00 48.88 76 ARG A N 1
ATOM 573 C CA . ARG A 1 76 ? -5.802 3.614 25.161 1.00 48.88 76 ARG A CA 1
ATOM 574 C C . ARG A 1 76 ? -6.218 2.815 23.917 1.00 48.88 76 ARG A C 1
ATOM 576 O O . ARG A 1 76 ? -7.172 3.164 23.239 1.00 48.88 76 ARG A O 1
ATOM 583 N N . ASN A 1 77 ? -5.493 1.720 23.665 1.00 55.38 77 ASN A N 1
ATOM 584 C CA . ASN A 1 77 ? -5.790 0.654 22.696 1.00 55.38 77 ASN A CA 1
ATOM 585 C C . ASN A 1 77 ? -6.033 1.109 21.240 1.00 55.38 77 ASN A C 1
ATOM 587 O O . ASN A 1 77 ? -7.132 1.031 20.701 1.00 55.38 77 ASN A O 1
ATOM 591 N N . VAL A 1 78 ? -4.963 1.536 20.563 1.00 59.31 78 VAL A N 1
ATOM 592 C CA . VAL A 1 78 ? -5.007 1.873 19.130 1.00 59.31 78 VAL A CA 1
ATOM 593 C C . VAL A 1 78 ? -5.020 0.597 18.280 1.00 59.31 78 VAL A C 1
ATOM 595 O O . VAL A 1 78 ? -4.012 -0.111 18.201 1.00 59.31 78 VAL A O 1
ATOM 598 N N . PHE A 1 79 ? -6.137 0.325 17.600 1.00 58.75 79 PHE A N 1
ATOM 599 C CA . PHE A 1 79 ? -6.231 -0.740 16.598 1.00 58.75 79 PHE A CA 1
ATOM 600 C C . PHE A 1 79 ? -5.247 -0.484 15.441 1.00 58.75 79 PHE A C 1
ATOM 602 O O . PHE A 1 79 ? -5.253 0.571 14.795 1.00 58.75 79 PHE A O 1
ATOM 609 N N . ARG A 1 80 ? -4.365 -1.451 15.164 1.00 61.41 80 ARG A N 1
ATOM 610 C CA . ARG A 1 80 ? -3.338 -1.355 14.112 1.00 61.41 80 ARG A CA 1
ATOM 611 C C . ARG A 1 80 ? -3.835 -1.961 12.794 1.00 61.41 80 ARG A C 1
ATOM 613 O O . ARG A 1 80 ? -3.294 -2.952 12.325 1.00 61.41 80 ARG A O 1
ATOM 620 N N . GLY A 1 81 ? -4.839 -1.326 12.192 1.00 62.75 81 GLY A N 1
ATOM 621 C CA . GLY A 1 81 ? -5.311 -1.596 10.826 1.00 62.75 81 GLY A CA 1
ATOM 622 C C . GLY A 1 81 ? -5.186 -0.368 9.918 1.00 62.75 81 GLY A C 1
ATOM 623 O O . GLY A 1 81 ? -5.158 0.766 10.410 1.00 62.75 81 GLY A O 1
ATOM 624 N N . GLY A 1 82 ? -5.081 -0.583 8.605 1.00 65.94 82 GLY A N 1
ATOM 625 C CA . GLY A 1 82 ? -5.153 0.490 7.610 1.00 65.94 82 GLY A CA 1
ATOM 626 C C . GLY A 1 82 ? -6.608 0.896 7.392 1.00 65.94 82 GLY A C 1
ATOM 627 O O . GLY A 1 82 ? -7.361 0.138 6.795 1.00 65.94 82 GLY A O 1
ATOM 628 N N . ALA A 1 83 ? -7.000 2.063 7.897 1.00 70.75 83 ALA A N 1
ATOM 629 C CA . ALA A 1 83 ? -8.346 2.608 7.740 1.00 70.75 83 ALA A CA 1
ATOM 630 C C . ALA A 1 83 ? -8.264 3.990 7.086 1.00 70.75 83 ALA A C 1
ATOM 632 O O . ALA A 1 83 ? -7.392 4.789 7.431 1.00 70.75 83 ALA A O 1
ATOM 633 N N . ASP A 1 84 ? -9.183 4.286 6.175 1.00 71.44 84 ASP A N 1
ATOM 634 C CA . ASP A 1 84 ? -9.327 5.594 5.523 1.00 71.44 84 ASP A CA 1
ATOM 635 C C . ASP A 1 84 ? -9.652 6.725 6.513 1.00 71.44 84 ASP A C 1
ATOM 637 O O . ASP A 1 84 ? -9.186 7.853 6.342 1.00 71.44 84 ASP A O 1
ATOM 641 N N . MET A 1 85 ? -10.339 6.403 7.615 1.00 75.12 85 MET A N 1
ATOM 642 C CA . MET A 1 85 ? -10.590 7.297 8.751 1.00 75.12 85 MET A CA 1
ATOM 643 C C . MET A 1 85 ? -9.297 7.918 9.312 1.00 75.12 85 MET A C 1
ATOM 645 O O . MET A 1 85 ? -9.325 9.016 9.875 1.00 75.12 85 MET A O 1
ATOM 649 N N . ARG A 1 86 ? -8.135 7.275 9.109 1.00 67.06 86 ARG A N 1
ATOM 650 C CA . ARG A 1 86 ? -6.833 7.859 9.461 1.00 67.06 86 ARG A CA 1
ATOM 651 C C . ARG A 1 86 ? -6.585 9.181 8.733 1.00 67.06 86 ARG A C 1
ATOM 653 O O . ARG A 1 86 ? -6.167 10.142 9.377 1.00 67.06 86 ARG A O 1
ATOM 660 N N . ASN A 1 87 ? -6.911 9.275 7.441 1.00 72.50 87 ASN A N 1
ATOM 661 C CA . ASN A 1 87 ? -6.756 10.514 6.669 1.00 72.50 87 ASN A CA 1
ATOM 662 C C . ASN A 1 87 ? -7.654 11.628 7.217 1.00 72.50 87 ASN A C 1
ATOM 664 O O . ASN A 1 87 ? -7.209 12.769 7.312 1.00 72.50 87 ASN A O 1
ATOM 668 N N . ILE A 1 88 ? -8.878 11.297 7.635 1.00 69.88 88 ILE A N 1
ATOM 669 C CA . ILE A 1 88 ? -9.822 12.265 8.215 1.00 69.88 88 ILE A CA 1
ATOM 670 C C . ILE A 1 88 ? -9.267 12.815 9.538 1.00 69.88 88 ILE A C 1
ATOM 672 O O . ILE A 1 88 ? -9.200 14.031 9.720 1.00 69.88 88 ILE A O 1
ATOM 676 N N . SER A 1 89 ? -8.753 11.938 10.412 1.00 65.31 89 SER A N 1
ATOM 677 C CA . SER A 1 89 ? -8.112 12.350 11.673 1.00 65.31 89 SER A CA 1
ATOM 678 C C . SER A 1 89 ? -6.849 13.200 11.466 1.00 65.31 89 SER A C 1
ATOM 680 O O . SER A 1 89 ? -6.502 14.036 12.302 1.00 65.31 89 SER A O 1
ATOM 682 N N . TYR A 1 90 ? -6.157 13.016 10.337 1.00 63.72 90 TYR A N 1
ATOM 683 C CA . TYR A 1 90 ? -4.941 13.758 10.013 1.00 63.72 90 TYR A CA 1
ATOM 684 C C . TYR A 1 90 ? -5.223 15.190 9.547 1.00 63.72 90 TYR A C 1
ATOM 686 O O . TYR A 1 90 ? -4.446 16.094 9.859 1.00 63.72 90 TYR A O 1
ATOM 694 N N . VAL A 1 91 ? -6.360 15.431 8.883 1.00 67.38 91 VAL A N 1
ATOM 695 C CA . VAL A 1 91 ? -6.812 16.767 8.433 1.00 67.38 91 VAL A CA 1
ATOM 696 C C . VAL A 1 91 ? -7.296 17.641 9.615 1.00 67.38 91 VAL A C 1
ATOM 698 O O . VAL A 1 91 ? -8.042 18.596 9.448 1.00 67.38 91 VAL A O 1
ATOM 701 N N . GLN A 1 92 ? -6.821 17.359 10.836 1.00 54.59 92 GLN A N 1
ATOM 702 C CA . GLN A 1 92 ? -7.074 18.115 12.071 1.00 54.59 92 GLN A CA 1
ATOM 703 C C . GLN A 1 92 ? -8.562 18.295 12.407 1.00 54.59 92 GLN A C 1
ATOM 705 O O . GLN A 1 92 ? -8.940 19.239 13.098 1.00 54.59 92 GLN A O 1
ATOM 710 N N . VAL A 1 93 ? -9.410 17.367 11.960 1.00 71.38 93 VAL A N 1
ATOM 711 C CA . VAL A 1 93 ? -10.805 17.287 12.390 1.00 71.38 93 VAL A CA 1
ATOM 712 C C . VAL A 1 93 ? -10.895 16.246 13.509 1.00 71.38 93 VAL A C 1
ATOM 714 O O . VAL A 1 93 ? -10.486 15.099 13.292 1.00 71.38 93 VAL A O 1
ATOM 717 N N . PRO A 1 94 ? -11.419 16.598 14.701 1.00 71.69 94 PRO A N 1
ATOM 718 C CA . PRO A 1 94 ? -11.697 15.619 15.745 1.00 71.69 94 PRO A CA 1
ATOM 719 C C . PRO A 1 94 ? -12.541 14.474 15.180 1.00 71.69 94 PRO A C 1
ATOM 721 O O . PRO A 1 94 ? -13.651 14.691 14.702 1.00 71.69 94 PRO A O 1
ATOM 724 N N . SER A 1 95 ? -11.986 13.264 15.195 1.00 70.25 95 SER A N 1
ATOM 725 C CA . SER A 1 95 ? -12.581 12.077 14.578 1.00 70.25 95 SER A CA 1
ATOM 726 C C . SER A 1 95 ? -12.544 10.920 15.566 1.00 70.25 95 SER A C 1
ATOM 728 O O . SER A 1 95 ? -11.565 10.762 16.297 1.00 70.25 95 SER A O 1
ATOM 730 N N . ILE A 1 96 ? -13.598 10.107 15.584 1.00 78.88 96 ILE A N 1
ATOM 731 C CA . ILE A 1 96 ? -13.681 8.903 16.415 1.00 78.88 96 ILE A CA 1
ATOM 732 C C . ILE A 1 96 ? -13.643 7.663 15.524 1.00 78.88 96 ILE A C 1
ATOM 734 O O . ILE A 1 96 ? -14.280 7.619 14.476 1.00 78.88 96 ILE A O 1
ATOM 738 N N . HIS A 1 97 ? -12.899 6.646 15.947 1.00 78.56 97 HIS A N 1
ATOM 739 C CA . HIS A 1 97 ? -12.903 5.323 15.327 1.00 78.56 97 HIS A CA 1
ATOM 740 C C . HIS A 1 97 ? -13.047 4.275 16.439 1.00 78.56 97 HIS A C 1
ATOM 742 O O . HIS A 1 97 ? -12.056 3.648 16.823 1.00 78.56 97 HIS A O 1
ATOM 748 N N . PRO A 1 98 ? -14.238 4.187 17.063 1.00 80.00 98 PRO A N 1
ATOM 749 C CA . PRO A 1 98 ? -14.461 3.286 18.181 1.00 80.00 98 PRO A CA 1
ATOM 750 C C . PRO A 1 98 ? -14.529 1.837 17.702 1.00 80.00 98 PRO A C 1
ATOM 752 O O . PRO A 1 98 ? -14.908 1.551 16.567 1.00 80.00 98 PRO A O 1
ATOM 755 N N . THR A 1 99 ? -14.213 0.921 18.608 1.00 80.25 99 THR A N 1
ATOM 756 C CA . THR A 1 99 ? -14.481 -0.506 18.451 1.00 80.25 99 THR A CA 1
ATOM 757 C C . THR A 1 99 ? -15.469 -0.940 19.528 1.00 80.25 99 THR A C 1
ATOM 759 O O . THR A 1 99 ? -15.453 -0.421 20.645 1.00 80.25 99 THR A O 1
ATOM 762 N N . PHE A 1 100 ? -16.345 -1.883 19.195 1.00 84.69 100 PHE A N 1
ATOM 763 C CA . PHE A 1 100 ? -17.246 -2.531 20.145 1.00 84.69 100 PHE A CA 1
ATOM 764 C C . PHE A 1 100 ? -17.152 -4.046 19.977 1.00 84.69 100 PHE A C 1
ATOM 766 O O . PHE A 1 100 ? -16.859 -4.543 18.892 1.00 84.69 100 PHE A O 1
ATOM 773 N N . ASP A 1 101 ? -17.362 -4.766 21.074 1.00 86.94 101 ASP A N 1
ATOM 774 C CA . ASP A 1 101 ? -17.298 -6.224 21.102 1.00 86.94 101 ASP A CA 1
ATOM 775 C C . ASP A 1 101 ? -18.607 -6.832 20.581 1.00 86.94 101 ASP A C 1
ATOM 777 O O . ASP A 1 101 ? -19.695 -6.482 21.052 1.00 86.94 101 ASP A O 1
ATOM 781 N N . ILE A 1 102 ? -18.486 -7.743 19.616 1.00 89.69 102 ILE A N 1
ATOM 782 C CA . ILE A 1 102 ? -19.595 -8.497 19.019 1.00 89.69 102 ILE A CA 1
ATOM 783 C C . ILE A 1 102 ? -19.609 -9.975 19.444 1.00 89.69 102 ILE A C 1
ATOM 785 O O . ILE A 1 102 ? -20.387 -10.752 18.901 1.00 89.69 102 ILE A O 1
ATOM 789 N N . GLY A 1 103 ? -18.801 -10.363 20.436 1.00 86.69 103 GLY A N 1
ATOM 790 C CA . GLY A 1 103 ? -18.732 -11.734 20.949 1.00 86.69 103 GLY A CA 1
ATOM 791 C C . GLY A 1 103 ? -17.917 -12.675 20.061 1.00 86.69 103 GLY A C 1
ATOM 792 O O . GLY A 1 103 ? -18.188 -13.873 20.030 1.00 86.69 103 GLY A O 1
ATOM 793 N N . TYR A 1 104 ? -16.946 -12.132 19.324 1.00 88.06 104 TYR A N 1
ATOM 794 C CA . TYR A 1 104 ? -16.077 -12.866 18.408 1.00 88.06 104 TYR A CA 1
ATOM 795 C C . TYR A 1 104 ? -14.622 -12.442 18.615 1.00 88.06 104 TYR A C 1
ATOM 797 O O . TYR A 1 104 ? -14.325 -11.248 18.624 1.00 88.06 104 TYR A O 1
ATOM 805 N N . GLU A 1 105 ? -13.724 -13.412 18.799 1.00 82.25 105 GLU A N 1
ATOM 806 C CA . GLU A 1 105 ? -12.345 -13.151 19.238 1.00 82.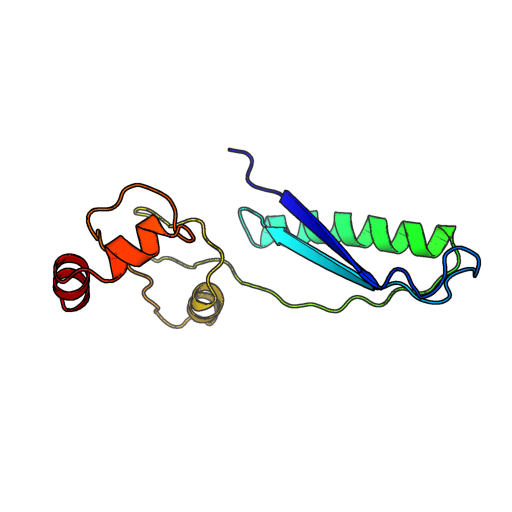25 105 GLU A CA 1
ATOM 807 C C . GLU A 1 105 ? -11.297 -13.201 18.118 1.00 82.25 105 GLU A C 1
ATOM 809 O O . GLU A 1 105 ? -10.161 -12.772 18.334 1.00 82.25 105 GLU A O 1
ATOM 814 N N . GLU A 1 106 ? -11.635 -13.698 16.925 1.00 84.88 106 GLU A N 1
ATOM 815 C CA . GLU A 1 106 ? -10.665 -13.749 15.829 1.00 84.88 106 GLU A CA 1
ATOM 816 C C . GLU A 1 106 ? -10.661 -12.476 14.966 1.00 84.88 106 GLU A C 1
ATOM 818 O O . GLU A 1 106 ? -11.358 -11.489 15.213 1.00 84.88 106 GLU A O 1
ATOM 823 N N . GLY A 1 107 ? -9.812 -12.481 13.936 1.00 79.12 107 GLY A N 1
ATOM 824 C CA . GLY A 1 107 ? -9.615 -11.341 13.053 1.00 79.12 107 GLY A CA 1
ATOM 825 C C . GLY A 1 107 ? -10.816 -11.030 12.158 1.00 79.12 107 GLY A C 1
ATOM 826 O O . GLY A 1 107 ? -11.593 -11.901 11.759 1.00 79.12 107 GLY A O 1
ATOM 827 N N . CYS A 1 108 ? -10.901 -9.759 11.769 1.00 77.12 108 CYS A N 1
ATOM 828 C CA . CYS A 1 108 ? -11.729 -9.317 10.654 1.00 77.12 108 CYS A CA 1
ATOM 829 C C . CYS A 1 108 ? -11.300 -10.052 9.364 1.00 77.12 108 CYS A C 1
ATOM 831 O O . CYS A 1 108 ? -10.139 -10.444 9.243 1.00 77.12 108 CYS A O 1
ATOM 833 N N . HIS A 1 109 ? -12.197 -10.155 8.376 1.00 86.94 109 HIS A N 1
ATOM 834 C CA . HIS A 1 109 ? -11.974 -10.850 7.088 1.00 86.94 109 HIS A CA 1
ATOM 835 C C . HIS A 1 109 ? -12.028 -12.387 7.142 1.00 86.94 109 HIS A C 1
ATOM 837 O O . HIS A 1 109 ? -11.351 -13.060 6.367 1.00 86.94 109 HIS A O 1
ATOM 843 N N . THR A 1 110 ? -12.854 -12.928 8.032 1.00 89.00 110 THR A N 1
ATOM 844 C CA . THR A 1 110 ? -13.195 -14.356 8.120 1.00 89.00 110 THR A CA 1
ATOM 845 C C . THR A 1 110 ? -14.695 -14.542 7.877 1.00 89.00 110 THR A C 1
ATOM 847 O O . THR A 1 110 ? -15.474 -13.610 8.117 1.00 89.00 110 THR A O 1
ATOM 850 N N . ASP A 1 111 ? -15.111 -15.714 7.392 1.00 91.19 111 ASP A N 1
ATOM 851 C CA . ASP A 1 111 ? -16.537 -16.024 7.195 1.00 91.19 111 ASP A CA 1
ATOM 852 C C . ASP A 1 111 ? -17.261 -16.058 8.551 1.00 91.19 111 ASP A C 1
ATOM 854 O O . ASP A 1 111 ? -18.389 -15.593 8.700 1.00 91.19 111 ASP A O 1
ATOM 858 N N . GLU A 1 112 ? -16.564 -16.505 9.589 1.00 91.31 112 GLU A N 1
ATOM 859 C CA . GLU A 1 112 ? -17.042 -16.546 10.964 1.00 91.31 112 GLU A CA 1
ATOM 860 C C . GLU A 1 112 ? -17.272 -15.136 11.535 1.00 91.31 112 GLU A C 1
ATOM 862 O O . GLU A 1 112 ? -18.266 -14.908 12.228 1.00 91.31 112 GLU A O 1
ATOM 867 N N . PHE A 1 113 ? -16.419 -14.158 11.195 1.00 90.94 113 PHE A N 1
ATOM 868 C CA . PHE A 1 113 ? -16.673 -12.751 11.524 1.00 90.94 113 PHE A CA 1
ATOM 869 C C . PHE A 1 113 ? -17.933 -12.228 10.822 1.00 90.94 113 PHE A C 1
ATOM 871 O O . PHE A 1 113 ? -18.700 -11.483 11.431 1.00 90.94 113 PHE A O 1
ATOM 878 N N . TYR A 1 114 ? -18.153 -12.600 9.555 1.00 90.00 114 TYR A N 1
ATOM 879 C CA . TYR A 1 114 ? -19.350 -12.205 8.805 1.00 90.00 114 TYR A CA 1
ATOM 880 C C . TYR A 1 114 ? -20.628 -12.713 9.487 1.00 90.00 114 TYR A C 1
ATOM 882 O O . TYR A 1 114 ? -21.547 -11.927 9.730 1.00 90.00 114 TYR A O 1
ATOM 890 N N . GLU A 1 115 ? -20.649 -13.986 9.882 1.00 92.94 115 GLU A N 1
ATOM 891 C CA . GLU A 1 115 ? -21.773 -14.572 10.618 1.00 92.94 115 GLU A CA 1
ATOM 892 C C . GLU A 1 115 ? -21.976 -13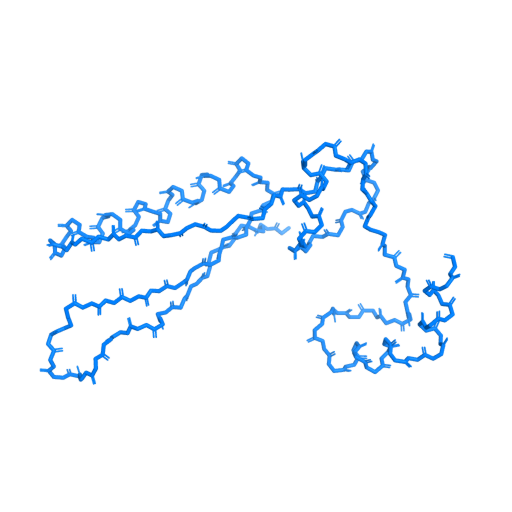.890 11.981 1.00 92.94 115 GLU A C 1
ATOM 894 O O . GLU A 1 115 ? -23.095 -13.510 12.332 1.00 92.94 115 GLU A O 1
ATOM 899 N N . ALA A 1 116 ? -20.895 -13.651 12.735 1.00 91.56 116 ALA A N 1
ATOM 900 C CA . ALA A 1 116 ? -20.959 -12.974 14.032 1.00 91.56 116 ALA A CA 1
ATOM 901 C C . ALA A 1 116 ? -21.491 -11.532 13.924 1.00 91.56 116 ALA A C 1
ATOM 903 O O . ALA A 1 116 ? -22.339 -11.114 14.721 1.00 91.56 116 ALA A O 1
ATOM 904 N N . ALA A 1 117 ? -21.042 -10.781 12.914 1.00 90.62 117 ALA A N 1
ATOM 905 C CA . ALA A 1 117 ? -21.467 -9.406 12.658 1.00 90.62 117 ALA A CA 1
ATOM 906 C C . ALA A 1 117 ? -22.945 -9.304 12.239 1.00 90.62 117 ALA A C 1
ATOM 908 O O . ALA A 1 117 ? -23.576 -8.274 12.477 1.00 90.62 117 ALA A O 1
ATOM 909 N N . GLY A 1 118 ? -23.513 -10.368 11.658 1.00 91.25 118 GLY A N 1
ATOM 910 C CA . GLY A 1 118 ? -24.926 -10.452 11.274 1.00 91.25 118 GLY A CA 1
ATOM 911 C C . GLY A 1 118 ? -25.894 -10.742 12.428 1.00 91.25 118 GLY A C 1
ATOM 912 O O . GLY A 1 118 ? -27.112 -10.723 12.233 1.00 91.25 118 GLY A O 1
ATOM 913 N N . THR A 1 119 ? -25.393 -11.019 13.636 1.00 93.25 119 THR A N 1
ATOM 914 C CA . THR A 1 119 ? -26.241 -11.404 14.772 1.00 93.25 119 THR A CA 1
AT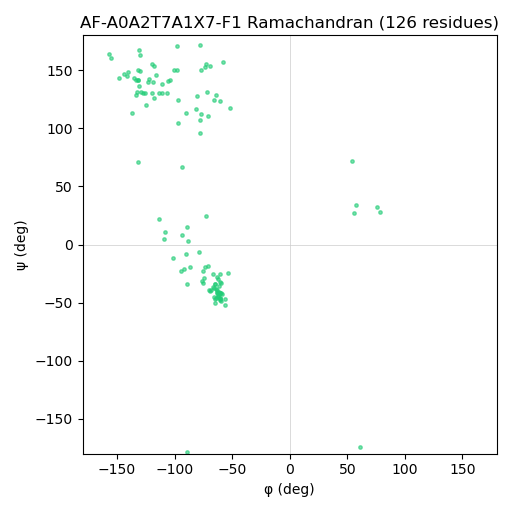OM 915 C C . THR A 1 119 ? -27.030 -10.231 15.364 1.00 93.25 119 THR A C 1
ATOM 917 O O . THR A 1 119 ? -26.594 -9.079 15.382 1.00 93.25 119 THR A O 1
ATOM 920 N N . GLY A 1 120 ? -28.185 -10.535 15.970 1.00 91.94 120 GLY A N 1
ATOM 921 C CA . GLY A 1 120 ? -28.945 -9.549 16.751 1.00 91.94 120 GLY A CA 1
ATOM 922 C C . GLY A 1 120 ? -28.158 -8.980 17.942 1.00 91.94 120 GLY A C 1
ATOM 923 O O . GLY A 1 120 ? -28.403 -7.847 18.351 1.00 91.94 120 GLY A O 1
ATOM 924 N N . TYR A 1 121 ? -27.181 -9.732 18.466 1.00 90.31 121 TYR A N 1
ATOM 925 C CA . TYR A 1 121 ? -26.243 -9.252 19.482 1.00 90.31 121 TYR A CA 1
ATOM 926 C C . TYR A 1 121 ? -25.348 -8.133 18.937 1.00 90.31 121 TYR A C 1
ATOM 928 O O . TYR A 1 121 ? -25.275 -7.066 19.546 1.00 90.31 121 TYR A O 1
ATOM 936 N N . ALA A 1 122 ? -24.723 -8.343 17.773 1.00 88.56 122 ALA A N 1
ATOM 937 C CA . ALA A 1 122 ? -23.888 -7.336 17.123 1.00 88.56 122 ALA A CA 1
ATOM 938 C C . ALA A 1 122 ? -24.682 -6.060 16.800 1.00 88.56 122 ALA A C 1
ATOM 940 O O . ALA A 1 122 ? -24.220 -4.953 17.088 1.00 88.56 122 ALA A O 1
ATOM 941 N N . LEU A 1 123 ? -25.918 -6.205 16.307 1.00 88.44 123 LEU A N 1
ATOM 942 C CA . LEU A 1 123 ? -26.812 -5.069 16.067 1.00 88.44 123 LEU A CA 1
ATOM 943 C C . LEU A 1 123 ? -27.087 -4.283 17.354 1.00 88.44 123 LEU A C 1
ATOM 945 O O . LEU A 1 123 ? -26.934 -3.063 17.366 1.00 88.44 123 LEU A O 1
ATOM 949 N N . LEU A 1 124 ? -27.442 -4.968 18.444 1.00 90.19 124 LEU A N 1
ATOM 950 C CA . LEU A 1 124 ? -27.726 -4.335 19.735 1.00 90.19 124 LEU A CA 1
ATOM 951 C C . LEU A 1 124 ? -26.518 -3.560 20.284 1.00 90.19 124 LEU A C 1
ATOM 953 O O . LEU A 1 124 ? -26.687 -2.524 20.920 1.00 90.19 124 LEU A O 1
ATOM 957 N N . LYS A 1 125 ? -25.298 -4.034 20.022 1.00 87.19 125 LYS A N 1
ATOM 958 C CA . LYS A 1 125 ? -24.063 -3.337 20.404 1.00 87.19 125 LYS A CA 1
ATOM 959 C C . LYS A 1 125 ? -23.763 -2.117 19.535 1.00 87.19 125 LYS A C 1
ATOM 961 O O . LYS A 1 125 ? -23.169 -1.171 20.036 1.00 87.19 125 LYS A O 1
ATOM 966 N N . SER A 1 126 ? -24.194 -2.118 18.274 1.00 81.50 126 SER A N 1
ATOM 967 C CA . SER A 1 126 ? -23.954 -1.010 17.337 1.00 81.50 126 SER A CA 1
ATOM 968 C C . SER A 1 126 ? -24.830 0.227 17.576 1.00 81.50 126 SER A C 1
ATOM 970 O O . SER A 1 126 ? -24.463 1.321 17.161 1.00 81.50 126 SER A O 1
ATOM 972 N N . VAL A 1 127 ? -25.981 0.062 18.237 1.00 80.81 127 VAL A N 1
ATOM 973 C CA . VAL A 1 127 ? -26.949 1.144 18.516 1.00 80.81 127 VAL A CA 1
ATOM 974 C C . VAL A 1 127 ? -26.744 1.818 19.882 1.00 80.81 127 VAL A C 1
ATOM 976 O O . VAL A 1 127 ? -27.600 2.596 20.303 1.00 80.81 127 VAL A O 1
ATOM 979 N N . GLY A 1 128 ? -25.654 1.485 20.582 1.00 57.69 128 GLY A N 1
ATOM 980 C CA . GLY A 1 128 ? -25.312 1.998 21.914 1.00 57.69 128 GLY A CA 1
ATOM 981 C C . GLY A 1 128 ? -24.668 3.377 21.911 1.00 57.69 128 GLY A C 1
ATOM 982 O O . GLY A 1 128 ? -23.858 3.654 21.001 1.00 57.69 128 GLY A O 1
#